Protein AF-A0A966QXB3-F1 (afdb_monomer)

Secondary structure (DSSP, 8-state):
--BEEE-TTT--EEE--TTTTHHHHHHHHHHHH-TT-----TTS-GGGGS----B--S---SEEEEE--HHHHHHHHHHT-TTS-HHHHHHS-SS-PPP--TTEEEEETTTSHHHHHHHTT--SSPP----S-GGGSPPPPHHHHHHHHHHTHHHHHHHHHSPPP-

Nearest PDB structures (foldseek):
  6uyk-assembly2_D  TM=1.772E-01  e=9.045E-01  Cereibacter sphaeroides

Solvent-accessible surface area (backbone atoms only — not comparable to full-atom values): 10084 Å² total; per-residue (Å²): 132,48,46,40,50,67,25,90,81,60,65,22,28,38,44,52,44,88,72,19,55,33,58,28,56,42,46,50,45,36,60,73,78,40,64,84,65,77,83,87,54,91,88,53,63,51,66,77,78,50,89,65,89,44,66,63,78,86,75,73,66,54,32,27,39,52,40,36,60,51,67,60,33,48,32,52,48,51,45,75,37,77,93,53,55,72,66,54,42,73,77,53,57,90,69,75,78,71,92,82,61,93,67,48,47,77,28,43,46,86,75,27,50,59,59,50,32,51,61,36,64,43,80,75,84,64,66,86,68,77,90,65,63,74,91,55,35,71,84,71,52,73,71,55,45,53,50,50,48,64,76,36,43,68,47,40,57,52,44,70,68,53,67,74,88,127

Radius of gyration: 15.86 Å; Cα contacts (8 Å, |Δi|>4): 231; chains: 1; bounding box: 35×36×45 Å

Foldseek 3Di:
DWFWAAQPPQRAIETCAPQLQVQLLLVLCCVPVPVVQDDPDLLDRSCVSDPRPDDDPPPDANYEYRAEQQLNSLLLQCLNCVVDDLVRCLVPPPGAEDDDDPRYHYAYPPQCSVVVCVSSVTDDDGDDDPSGDPVSGDDDDPVSVVSSCVRHVVSNVVNVVDDRDD

Sequence (166 aa):
MSEVLRSPITNNAVLLIPRSGSNSLAAAAMQMFWPDIKISDETRHPATFFYLEEWWDGTNQNISIVVRNPIERFRSMCAHRPEKTLQEHLNRPVYGPLPIGNFIKYFRFEDELEECAKWLGLSTPIPHINASRESNKPILTEDQEALVRQIYADDIALWESLQPSV

Mean predicted aligned error: 5.91 Å

Structure (mmCIF, N/CA/C/O backbone):
data_AF-A0A966QXB3-F1
#
_entry.id   AF-A0A966QXB3-F1
#
loop_
_atom_site.group_PDB
_atom_site.id
_atom_site.type_symbol
_atom_site.label_atom_id
_atom_site.label_alt_id
_atom_site.label_comp_id
_atom_site.label_asym_id
_atom_site.label_entity_id
_atom_site.label_seq_id
_atom_site.pdbx_PDB_ins_code
_atom_site.Cartn_x
_atom_site.Cartn_y
_atom_site.Cartn_z
_atom_site.occupancy
_atom_site.B_iso_or_equiv
_atom_site.auth_seq_id
_atom_site.auth_comp_id
_atom_site.auth_asym_id
_atom_site.auth_atom_id
_atom_site.pdbx_PDB_model_num
ATOM 1 N N . MET A 1 1 ? -12.198 -2.498 -7.645 1.00 51.56 1 MET A N 1
ATOM 2 C CA . MET A 1 1 ? -11.154 -3.187 -8.424 1.00 51.56 1 MET A CA 1
ATOM 3 C C . MET A 1 1 ? -9.861 -2.440 -8.191 1.00 51.56 1 MET A C 1
ATOM 5 O O . MET A 1 1 ? -9.904 -1.215 -8.159 1.00 51.56 1 MET A O 1
ATOM 9 N N . SER A 1 2 ? -8.776 -3.162 -7.938 1.00 69.50 2 SER A N 1
ATOM 10 C CA . SER A 1 2 ? -7.462 -2.568 -7.696 1.00 69.50 2 SER A CA 1
ATOM 11 C C . SER A 1 2 ? -6.612 -2.746 -8.948 1.00 69.50 2 SER A C 1
ATOM 13 O O . SER A 1 2 ? -6.606 -3.825 -9.542 1.00 69.50 2 SER A O 1
ATOM 15 N N . GLU A 1 3 ? -5.947 -1.675 -9.358 1.00 82.25 3 GLU A N 1
ATOM 16 C CA . GLU A 1 3 ? -5.089 -1.650 -10.540 1.00 82.25 3 GLU A CA 1
ATOM 17 C C . GLU A 1 3 ? -3.794 -2.429 -10.283 1.00 82.25 3 GLU A C 1
ATOM 19 O O . GLU A 1 3 ? -3.244 -2.386 -9.177 1.00 82.25 3 GLU A O 1
ATOM 24 N N . VAL A 1 4 ? -3.304 -3.139 -11.301 1.00 86.25 4 VAL A N 1
ATOM 25 C CA . VAL A 1 4 ? -2.085 -3.951 -11.219 1.00 86.25 4 VAL A CA 1
ATOM 26 C C . VAL A 1 4 ? -0.991 -3.307 -12.061 1.00 86.25 4 VAL A C 1
ATOM 28 O O . VAL A 1 4 ? -1.168 -3.075 -13.253 1.00 86.25 4 VAL A O 1
ATOM 31 N N . LEU A 1 5 ? 0.166 -3.047 -11.451 1.00 88.56 5 LEU A N 1
ATOM 32 C CA . LEU A 1 5 ? 1.369 -2.653 -12.178 1.00 88.56 5 LEU A CA 1
ATOM 33 C C . LEU A 1 5 ? 2.239 -3.878 -12.410 1.00 88.56 5 LEU A C 1
ATOM 35 O O . LEU A 1 5 ? 2.829 -4.393 -11.461 1.00 88.56 5 LEU A O 1
ATOM 39 N N . ARG A 1 6 ? 2.337 -4.329 -13.661 1.00 90.38 6 ARG A N 1
ATOM 40 C CA . ARG A 1 6 ? 3.173 -5.467 -14.051 1.00 90.38 6 ARG A CA 1
ATOM 41 C C . ARG A 1 6 ? 4.510 -5.003 -14.612 1.00 90.38 6 ARG A C 1
ATOM 43 O O . ARG A 1 6 ? 4.567 -4.156 -15.499 1.00 90.38 6 ARG A O 1
ATOM 50 N N . SER A 1 7 ? 5.588 -5.578 -14.094 1.00 91.12 7 SER A N 1
ATOM 51 C CA . SER A 1 7 ? 6.934 -5.375 -14.614 1.00 91.12 7 SER A CA 1
ATOM 52 C C . SER A 1 7 ? 7.082 -6.052 -15.977 1.00 91.12 7 SER A C 1
ATOM 54 O O . SER A 1 7 ? 6.859 -7.264 -16.070 1.00 91.12 7 SER A O 1
ATOM 56 N N . PRO A 1 8 ? 7.529 -5.327 -17.018 1.00 89.38 8 PRO A N 1
ATOM 57 C CA . PRO A 1 8 ? 7.830 -5.928 -18.313 1.00 89.38 8 PRO A CA 1
ATOM 58 C C . PRO A 1 8 ? 9.109 -6.781 -18.285 1.00 89.38 8 PRO A C 1
ATOM 60 O O . PRO A 1 8 ? 9.352 -7.535 -19.221 1.00 89.38 8 PRO A O 1
ATOM 63 N N . ILE A 1 9 ? 9.932 -6.672 -17.231 1.00 91.00 9 ILE A N 1
ATOM 64 C CA . ILE A 1 9 ? 11.214 -7.384 -17.117 1.00 91.00 9 ILE A CA 1
ATOM 65 C C . ILE A 1 9 ? 11.038 -8.726 -16.409 1.00 91.00 9 ILE A C 1
ATOM 67 O O . ILE A 1 9 ? 11.496 -9.755 -16.899 1.00 91.00 9 ILE A O 1
ATOM 71 N N . THR A 1 10 ? 10.406 -8.724 -15.234 1.00 92.06 10 THR A N 1
ATOM 72 C CA . THR A 1 10 ? 10.324 -9.922 -14.380 1.00 92.06 10 THR A CA 1
ATOM 73 C C . THR A 1 10 ? 8.998 -10.658 -14.503 1.00 92.06 10 THR A C 1
ATOM 75 O O . THR A 1 10 ? 8.867 -11.756 -13.968 1.00 92.06 10 THR A O 1
ATOM 78 N N . ASN A 1 11 ? 8.005 -10.061 -15.172 1.00 90.50 11 ASN A N 1
ATOM 79 C CA . ASN A 1 11 ? 6.612 -10.511 -15.173 1.00 90.50 11 ASN A CA 1
ATOM 80 C C . ASN A 1 11 ? 5.980 -10.579 -13.763 1.00 90.50 11 ASN A C 1
ATOM 82 O O . ASN A 1 11 ? 4.893 -11.127 -13.598 1.00 90.50 11 ASN A O 1
ATOM 86 N N . ASN A 1 12 ? 6.635 -10.010 -12.747 1.00 93.19 12 ASN A N 1
ATOM 87 C CA . ASN A 1 12 ? 6.076 -9.802 -11.415 1.00 93.19 12 ASN A CA 1
ATOM 88 C C . ASN A 1 12 ? 5.251 -8.515 -11.402 1.00 93.19 12 ASN A C 1
ATOM 90 O O . ASN A 1 12 ? 5.530 -7.591 -12.165 1.00 93.19 12 ASN A O 1
ATOM 94 N N . ALA A 1 13 ? 4.257 -8.425 -10.528 1.00 91.31 13 ALA A N 1
ATOM 95 C CA . ALA A 1 13 ? 3.366 -7.279 -10.476 1.00 91.31 13 ALA A CA 1
ATOM 96 C C . ALA A 1 13 ? 3.070 -6.831 -9.048 1.00 91.31 13 ALA A C 1
ATOM 98 O O . ALA A 1 13 ? 3.116 -7.635 -8.128 1.00 91.31 13 ALA A O 1
ATOM 99 N N . VAL A 1 14 ? 2.736 -5.558 -8.861 1.00 90.62 14 VAL A N 1
ATOM 100 C CA . VAL A 1 14 ? 2.320 -4.997 -7.571 1.00 90.62 14 VAL A CA 1
ATOM 101 C C . VAL A 1 14 ? 0.914 -4.426 -7.679 1.00 90.62 14 VAL A C 1
ATOM 103 O O . VAL A 1 14 ? 0.577 -3.732 -8.640 1.00 90.62 14 VAL A O 1
ATOM 106 N N . LEU A 1 15 ? 0.085 -4.712 -6.678 1.00 88.88 15 LEU A N 1
ATOM 107 C CA . LEU A 1 15 ? -1.237 -4.121 -6.564 1.00 88.88 15 LEU A CA 1
ATOM 108 C C . LEU A 1 15 ? -1.108 -2.669 -6.101 1.00 88.88 15 LEU A C 1
ATOM 110 O O . LEU A 1 15 ? -0.517 -2.377 -5.056 1.00 88.88 15 LEU A O 1
ATOM 114 N N . LEU A 1 16 ? -1.681 -1.747 -6.865 1.00 86.44 16 LEU A N 1
ATOM 115 C CA . LEU A 1 16 ? -1.631 -0.323 -6.566 1.00 86.44 16 LEU A CA 1
ATOM 116 C C . LEU A 1 16 ? -2.716 0.030 -5.549 1.00 86.44 16 LEU A C 1
ATOM 118 O O . LEU A 1 16 ? -3.826 0.436 -5.892 1.00 86.44 16 LEU A O 1
ATOM 122 N N . ILE A 1 17 ? -2.395 -0.162 -4.270 1.00 83.62 17 ILE A N 1
ATOM 123 C CA . ILE A 1 17 ? -3.309 0.117 -3.165 1.00 83.62 17 ILE A CA 1
ATOM 124 C C . ILE A 1 17 ? -3.046 1.524 -2.617 1.00 83.62 17 ILE A C 1
ATOM 126 O O . ILE A 1 17 ? -1.959 1.805 -2.102 1.00 83.62 17 ILE A O 1
ATOM 130 N N . PRO A 1 18 ? -4.052 2.416 -2.623 1.00 75.94 18 PRO A N 1
ATOM 131 C CA . PRO A 1 18 ? -3.886 3.767 -2.116 1.00 75.94 18 PRO A CA 1
ATOM 132 C C . PRO A 1 18 ? -3.288 3.806 -0.705 1.00 75.94 18 PRO A C 1
ATOM 134 O O . PRO A 1 18 ? -3.759 3.140 0.224 1.00 75.94 18 PRO A O 1
ATOM 137 N N . ARG A 1 19 ? -2.269 4.661 -0.551 1.00 77.25 19 ARG A N 1
ATOM 138 C CA . ARG A 1 19 ? -1.588 4.978 0.718 1.00 77.25 19 ARG A CA 1
ATOM 139 C C . ARG A 1 19 ? -0.828 3.814 1.367 1.00 77.25 19 ARG A C 1
ATOM 141 O O . ARG A 1 19 ? -0.385 3.980 2.504 1.00 77.25 19 ARG A O 1
ATOM 148 N N . SER A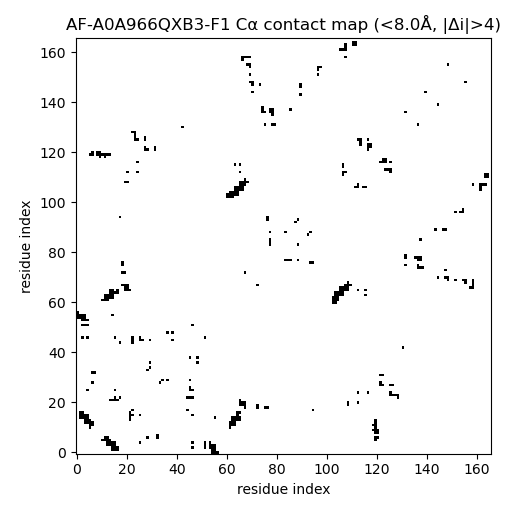 1 20 ? -0.625 2.695 0.669 1.00 76.06 20 SER A N 1
ATOM 149 C CA . SER A 1 20 ? 0.151 1.560 1.186 1.00 76.06 20 SER A CA 1
ATOM 150 C C . SER A 1 20 ? 1.653 1.624 0.864 1.00 76.06 20 SER A C 1
ATOM 152 O O . SER A 1 20 ? 2.410 0.799 1.354 1.00 76.06 20 SER A O 1
ATOM 154 N N . GLY A 1 21 ? 2.085 2.612 0.068 1.00 72.75 21 GLY A N 1
ATOM 155 C CA . GLY A 1 21 ? 3.467 2.746 -0.419 1.00 72.75 21 GLY A CA 1
ATOM 156 C C . GLY A 1 21 ? 3.629 2.504 -1.921 1.00 72.75 21 GLY A C 1
ATOM 157 O O . GLY A 1 21 ? 4.661 2.851 -2.495 1.00 72.75 21 GLY A O 1
ATOM 158 N N . SER A 1 22 ? 2.583 2.001 -2.585 1.00 76.75 22 SER A N 1
ATOM 159 C CA . SER A 1 22 ? 2.565 1.733 -4.028 1.00 76.75 22 SER A CA 1
ATOM 160 C C . SER A 1 22 ? 2.825 2.965 -4.902 1.00 76.75 22 SER A C 1
ATOM 162 O O . SER A 1 22 ? 3.278 2.807 -6.029 1.00 76.75 22 SER A O 1
ATOM 164 N N . ASN A 1 23 ? 2.588 4.188 -4.407 1.00 79.12 23 ASN A N 1
ATOM 165 C CA . ASN A 1 23 ? 2.885 5.426 -5.138 1.00 79.12 23 ASN A CA 1
ATOM 166 C C . ASN A 1 23 ? 4.369 5.541 -5.518 1.00 79.12 23 ASN A C 1
ATOM 168 O O . ASN A 1 23 ? 4.672 5.878 -6.659 1.00 79.12 23 ASN A O 1
ATOM 172 N N . SER A 1 24 ? 5.280 5.266 -4.578 1.00 81.31 24 SER A N 1
ATOM 173 C CA . SER A 1 24 ? 6.726 5.345 -4.823 1.00 81.31 24 SER A CA 1
ATOM 174 C C . SER A 1 24 ? 7.176 4.299 -5.841 1.00 81.31 24 SER A C 1
ATOM 176 O O . SER A 1 24 ? 7.917 4.622 -6.766 1.00 81.31 24 SER A O 1
ATOM 178 N N . LEU A 1 25 ? 6.664 3.068 -5.727 1.00 87.25 25 LEU A N 1
ATOM 179 C CA . LEU A 1 25 ? 6.943 2.001 -6.693 1.00 87.25 25 LEU A CA 1
ATOM 180 C C . LEU A 1 25 ? 6.390 2.327 -8.079 1.00 87.25 25 LEU A C 1
ATOM 182 O O . LEU A 1 25 ? 7.087 2.146 -9.070 1.00 87.25 25 LEU A O 1
ATOM 186 N N . ALA A 1 26 ? 5.161 2.841 -8.153 1.00 85.44 26 ALA A N 1
ATOM 187 C CA . ALA A 1 26 ? 4.549 3.218 -9.418 1.00 85.44 26 ALA A CA 1
ATOM 188 C C . ALA A 1 26 ? 5.320 4.353 -10.098 1.00 85.44 26 ALA A C 1
AT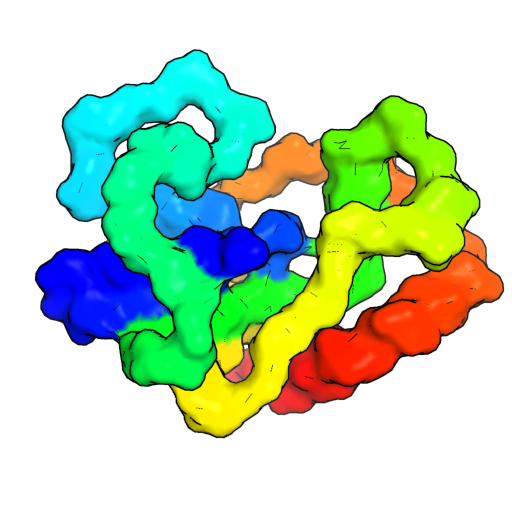OM 190 O O . ALA A 1 26 ? 5.595 4.262 -11.288 1.00 85.44 26 ALA A O 1
ATOM 191 N N . ALA A 1 27 ? 5.734 5.381 -9.354 1.00 82.56 27 ALA A N 1
ATOM 192 C CA . ALA A 1 27 ? 6.536 6.469 -9.906 1.00 82.56 27 ALA A CA 1
ATOM 193 C C . ALA A 1 27 ? 7.906 5.989 -10.417 1.00 82.56 27 ALA A C 1
ATOM 195 O O . ALA A 1 27 ? 8.309 6.358 -11.518 1.00 82.56 27 ALA A O 1
ATOM 196 N N . ALA A 1 28 ? 8.598 5.133 -9.660 1.00 87.06 28 ALA A N 1
ATOM 197 C CA . ALA A 1 28 ? 9.865 4.552 -10.102 1.00 87.06 28 ALA A CA 1
ATOM 198 C C . ALA A 1 28 ? 9.695 3.665 -11.344 1.00 87.06 28 ALA A C 1
ATOM 200 O O . ALA A 1 28 ? 10.481 3.755 -12.286 1.00 87.06 28 ALA A O 1
ATOM 201 N N . ALA A 1 29 ? 8.635 2.856 -11.385 1.00 87.62 29 ALA A N 1
ATOM 202 C CA . ALA A 1 29 ? 8.303 2.042 -12.546 1.00 87.62 29 ALA A CA 1
ATOM 203 C C . ALA A 1 29 ? 7.982 2.890 -13.781 1.00 87.62 29 ALA A C 1
ATOM 205 O O . ALA A 1 29 ? 8.447 2.558 -14.866 1.00 87.62 29 ALA A O 1
ATOM 206 N N . MET A 1 30 ? 7.262 4.007 -13.632 1.00 83.31 30 MET A N 1
ATOM 207 C CA . MET A 1 30 ? 7.040 4.950 -14.735 1.00 83.31 30 MET A CA 1
ATOM 208 C C . MET A 1 30 ? 8.360 5.485 -15.279 1.00 83.31 30 MET A C 1
ATOM 210 O O . MET A 1 30 ? 8.598 5.407 -16.476 1.00 83.31 30 MET A O 1
ATOM 214 N N . GLN A 1 31 ? 9.240 5.978 -14.406 1.00 84.50 31 GLN A N 1
ATOM 215 C CA . GLN A 1 31 ? 10.527 6.536 -14.828 1.00 84.50 31 GLN A CA 1
ATOM 216 C C . GLN A 1 31 ? 11.405 5.506 -15.546 1.00 84.50 31 GLN A C 1
ATOM 218 O O . GLN A 1 31 ? 12.109 5.856 -16.489 1.00 84.50 31 GLN A O 1
ATOM 223 N N . MET A 1 32 ? 11.373 4.250 -15.100 1.00 88.44 32 MET A N 1
ATOM 224 C CA . MET A 1 32 ? 12.248 3.209 -15.629 1.00 88.44 32 MET A CA 1
ATOM 225 C C . MET A 1 32 ? 11.692 2.526 -16.879 1.00 88.44 32 MET A C 1
ATOM 227 O O . MET A 1 32 ? 12.427 2.320 -17.841 1.00 88.44 32 MET A O 1
ATOM 231 N N . PHE A 1 33 ? 10.421 2.131 -16.862 1.00 86.62 33 PHE A N 1
ATOM 232 C CA . PHE A 1 33 ? 9.832 1.300 -17.913 1.00 86.62 33 PHE A CA 1
ATOM 233 C C . PHE A 1 33 ? 9.065 2.116 -18.955 1.00 86.62 33 PHE A C 1
ATOM 235 O O . PHE A 1 33 ? 8.953 1.681 -20.099 1.00 86.62 33 PHE A O 1
ATOM 242 N N . TRP A 1 34 ? 8.558 3.294 -18.584 1.00 85.81 34 TRP A N 1
ATOM 243 C CA . TRP A 1 34 ? 7.743 4.141 -19.457 1.00 85.81 34 TRP A CA 1
ATOM 244 C C . TRP A 1 34 ? 8.130 5.628 -19.352 1.00 85.81 34 TRP A C 1
ATOM 246 O O . TRP A 1 34 ? 7.274 6.463 -19.044 1.00 85.81 34 TRP A O 1
ATOM 256 N N . PRO A 1 35 ? 9.403 5.988 -19.617 1.00 85.19 35 PRO A N 1
ATOM 257 C CA . PRO A 1 35 ? 9.913 7.350 -19.413 1.00 85.19 35 PRO A CA 1
ATOM 258 C C . PRO A 1 35 ? 9.201 8.413 -20.265 1.00 85.19 35 PRO A C 1
ATOM 260 O O . PRO A 1 35 ? 9.236 9.597 -19.933 1.00 85.19 35 PRO A O 1
ATOM 263 N N . ASP A 1 36 ? 8.528 8.002 -21.342 1.00 85.00 36 ASP A N 1
ATOM 264 C CA . ASP A 1 36 ? 7.780 8.896 -22.226 1.00 85.00 36 ASP A CA 1
ATOM 265 C C . ASP A 1 36 ? 6.423 9.339 -21.643 1.00 85.00 36 ASP A C 1
ATOM 267 O O . ASP A 1 36 ? 5.831 10.313 -22.124 1.00 85.00 36 ASP A O 1
ATOM 271 N N . ILE A 1 37 ? 5.917 8.673 -20.593 1.00 81.06 37 ILE A N 1
ATOM 272 C CA . ILE A 1 37 ? 4.675 9.074 -19.921 1.00 81.06 37 ILE A CA 1
ATOM 273 C C . ILE A 1 37 ? 4.953 10.291 -19.034 1.00 81.06 37 ILE A C 1
ATOM 275 O O . ILE A 1 37 ? 5.545 10.197 -17.958 1.00 81.06 37 ILE A O 1
ATOM 279 N N . LYS A 1 38 ? 4.469 11.458 -19.465 1.00 72.94 38 LYS A N 1
ATOM 280 C CA . LYS A 1 38 ? 4.584 12.702 -18.697 1.00 72.94 38 LYS A CA 1
ATOM 281 C C . LYS A 1 38 ? 3.527 12.768 -17.595 1.00 72.94 38 LYS A C 1
ATOM 283 O O . LYS A 1 38 ? 2.334 12.882 -17.876 1.00 72.94 38 LYS A O 1
ATOM 288 N N . ILE A 1 39 ? 3.974 12.784 -16.341 1.00 67.12 39 ILE A N 1
ATOM 289 C CA . ILE A 1 39 ? 3.128 13.108 -15.187 1.00 67.12 39 ILE A CA 1
ATOM 290 C C . ILE A 1 39 ? 2.824 14.608 -15.250 1.00 67.12 39 ILE A C 1
ATOM 292 O O . ILE A 1 39 ? 3.717 15.436 -15.101 1.00 67.12 39 ILE A O 1
ATOM 296 N N . SER A 1 40 ? 1.570 14.962 -15.526 1.00 65.69 40 SER A N 1
ATOM 297 C CA . SER A 1 40 ? 1.131 16.363 -15.642 1.00 65.69 40 SER A CA 1
ATOM 298 C C . SER A 1 40 ? 0.573 16.940 -14.337 1.00 65.69 40 SER A C 1
ATOM 300 O O . SER A 1 40 ? 0.386 18.149 -14.240 1.00 65.69 40 SER A O 1
ATOM 302 N N . ASP A 1 41 ? 0.320 16.090 -13.337 1.00 68.00 41 ASP A N 1
ATOM 303 C CA . ASP A 1 41 ? -0.259 16.466 -12.047 1.00 68.00 41 ASP A CA 1
ATOM 304 C C . ASP A 1 41 ? 0.292 15.555 -10.937 1.00 68.00 41 ASP A C 1
ATOM 306 O O . ASP A 1 41 ? -0.142 14.415 -10.767 1.00 68.00 41 ASP A O 1
ATOM 310 N N . GLU A 1 42 ? 1.262 16.066 -10.176 1.00 62.72 42 GLU A N 1
ATOM 311 C CA . GLU A 1 42 ? 1.925 15.346 -9.077 1.00 62.72 42 GLU A CA 1
ATOM 312 C C . GLU A 1 42 ? 0.988 15.040 -7.893 1.00 62.72 42 GLU A C 1
ATOM 314 O O . GLU A 1 42 ? 1.340 14.263 -7.003 1.00 62.72 42 GLU A O 1
ATOM 319 N N . THR A 1 43 ? -0.214 15.629 -7.861 1.00 61.16 43 THR A N 1
ATOM 320 C CA . THR A 1 43 ? -1.197 15.374 -6.798 1.00 61.16 43 THR A CA 1
ATOM 321 C C . THR A 1 43 ? -2.007 14.100 -7.032 1.00 61.16 43 THR A C 1
ATOM 323 O O . THR A 1 43 ? -2.591 13.555 -6.089 1.00 61.16 43 THR A O 1
ATOM 326 N N . ARG A 1 44 ? -2.022 13.589 -8.271 1.00 65.31 44 ARG A N 1
ATOM 327 C CA . ARG A 1 44 ? -2.723 12.354 -8.632 1.00 65.31 44 ARG A CA 1
ATOM 328 C C . ARG A 1 44 ? -1.863 11.131 -8.352 1.00 65.31 44 ARG A C 1
ATOM 330 O O . ARG A 1 44 ? -0.638 11.158 -8.423 1.00 65.31 44 ARG A O 1
ATOM 337 N N . HIS A 1 45 ? -2.524 10.015 -8.053 1.00 67.62 45 HIS A N 1
ATOM 338 C CA . HIS A 1 45 ? -1.831 8.738 -7.927 1.00 67.62 45 HIS A CA 1
ATOM 339 C C . HIS A 1 45 ? -1.182 8.381 -9.282 1.00 67.62 45 HIS A C 1
ATOM 341 O O . HIS A 1 45 ? -1.894 8.426 -10.289 1.00 67.62 45 HIS A O 1
ATOM 347 N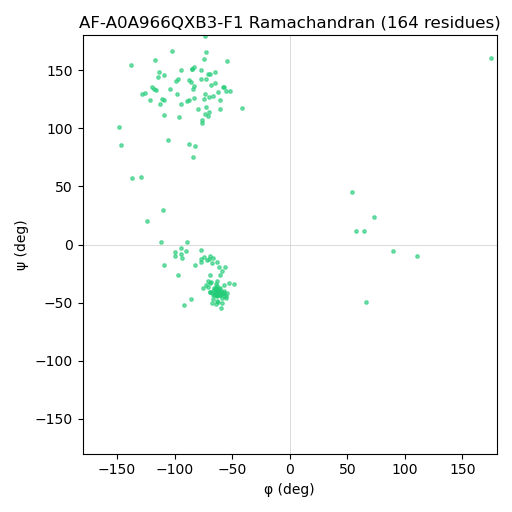 N . PRO A 1 46 ? 0.111 7.992 -9.340 1.00 67.19 46 PRO A N 1
ATOM 348 C CA . PRO A 1 46 ? 0.808 7.712 -10.601 1.00 67.19 46 PRO A CA 1
ATOM 349 C C . PRO A 1 46 ? 0.080 6.706 -11.503 1.00 67.19 46 PRO A C 1
ATOM 351 O O . PRO A 1 46 ? 0.058 6.877 -12.715 1.00 67.19 46 PRO A O 1
ATOM 354 N N . ALA A 1 47 ? -0.614 5.730 -10.900 1.00 67.00 47 ALA A N 1
ATOM 355 C CA . ALA A 1 47 ? -1.500 4.787 -11.599 1.00 67.00 47 ALA A CA 1
ATOM 356 C C . ALA A 1 47 ? -2.487 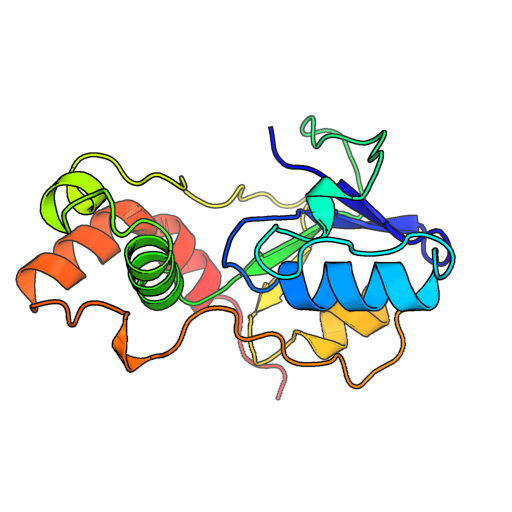5.446 -12.577 1.00 67.00 47 ALA A C 1
ATOM 358 O O . ALA A 1 47 ? -2.747 4.902 -13.637 1.00 67.00 47 ALA A O 1
ATOM 359 N N . THR A 1 48 ? -2.982 6.649 -12.267 1.00 70.38 48 THR A N 1
ATOM 360 C CA . THR A 1 48 ? -3.951 7.360 -13.120 1.00 70.38 48 THR A CA 1
ATOM 361 C C . THR A 1 48 ? -3.379 7.818 -14.463 1.00 70.38 48 THR A C 1
ATOM 363 O O . THR A 1 48 ? -4.143 8.176 -15.356 1.00 70.38 48 THR A O 1
ATOM 366 N N . PHE A 1 49 ? -2.050 7.831 -14.609 1.00 69.88 49 PHE A N 1
ATOM 367 C CA . PHE A 1 49 ? -1.366 8.141 -15.867 1.00 69.88 49 PHE A CA 1
ATOM 368 C C . PHE A 1 49 ? -1.028 6.892 -16.676 1.00 69.88 49 PHE A C 1
ATOM 370 O O . PHE A 1 49 ? -0.579 7.003 -17.816 1.00 69.88 49 PHE A O 1
ATOM 377 N N . PHE A 1 50 ? -1.230 5.711 -16.101 1.00 67.88 50 PHE A N 1
ATOM 378 C CA . PHE A 1 50 ? -1.118 4.477 -16.839 1.00 67.88 50 PHE A CA 1
ATOM 379 C C . PHE A 1 50 ? -2.441 4.156 -17.528 1.00 67.88 50 PHE A C 1
ATOM 381 O O . PHE A 1 50 ? -3.512 4.230 -16.930 1.00 67.88 50 PHE A O 1
ATOM 388 N N . TYR A 1 51 ? -2.348 3.671 -18.759 1.00 64.25 51 TYR A N 1
ATOM 389 C CA . TYR A 1 51 ? -3.373 2.789 -19.301 1.00 64.25 51 TYR A CA 1
ATOM 390 C C . TYR A 1 51 ? -3.040 1.372 -18.829 1.00 64.25 51 TYR A C 1
ATOM 392 O O . TYR A 1 51 ? -2.454 0.591 -19.574 1.00 64.25 51 TYR A O 1
ATOM 400 N N . LEU A 1 52 ? -3.306 1.065 -17.552 1.00 67.88 52 LEU A N 1
ATOM 401 C CA . LEU A 1 52 ? -3.139 -0.305 -17.062 1.00 67.88 52 LEU A CA 1
ATOM 402 C C . LEU A 1 52 ? -4.233 -1.160 -17.691 1.00 67.88 52 LEU A C 1
ATOM 404 O O . LEU A 1 52 ? -5.420 -0.966 -17.438 1.00 67.88 52 LEU A O 1
ATOM 408 N N . GLU A 1 53 ? -3.816 -2.101 -18.530 1.00 65.56 53 GLU A N 1
ATOM 409 C CA . GLU A 1 53 ? -4.719 -3.077 -19.143 1.00 65.56 53 GLU A CA 1
ATOM 410 C C . GLU A 1 53 ? -5.102 -4.192 -18.158 1.00 65.56 53 GLU A C 1
ATOM 412 O O . GLU A 1 53 ? -6.042 -4.946 -18.406 1.00 65.56 53 GLU A O 1
ATOM 417 N N . GLU A 1 54 ? -4.401 -4.284 -17.023 1.00 77.25 54 GLU A N 1
ATOM 418 C CA . GLU A 1 54 ? -4.573 -5.356 -16.054 1.00 77.25 54 GLU A CA 1
ATOM 419 C C . GLU A 1 54 ? -5.234 -4.883 -14.757 1.00 77.25 54 GLU A C 1
ATOM 421 O O . GLU A 1 54 ? -4.754 -4.005 -14.031 1.00 77.25 54 GLU A O 1
ATOM 426 N N . TRP A 1 55 ? -6.336 -5.553 -14.443 1.00 78.75 55 TRP A N 1
ATOM 427 C CA . TRP A 1 55 ? -7.048 -5.445 -13.182 1.00 78.75 55 TRP A CA 1
ATOM 428 C C . TRP A 1 55 ? -6.854 -6.729 -12.400 1.00 78.75 55 TRP A C 1
ATOM 430 O O . TRP A 1 55 ? -6.799 -7.815 -12.980 1.00 78.75 55 TRP A O 1
ATOM 440 N N . TRP A 1 56 ? -6.789 -6.612 -11.076 1.00 77.81 56 TRP A N 1
ATOM 441 C CA . TRP A 1 56 ? -6.791 -7.808 -10.253 1.00 77.81 56 TRP A CA 1
ATOM 442 C C . TRP A 1 56 ? -8.184 -8.445 -10.245 1.00 77.81 56 TRP A C 1
ATOM 444 O O . TRP A 1 56 ? -9.147 -7.825 -9.782 1.00 77.81 56 TRP A O 1
ATOM 454 N N . ASP A 1 57 ? -8.270 -9.680 -10.738 1.00 79.00 57 ASP A N 1
ATOM 455 C CA . ASP A 1 57 ? -9.504 -10.472 -10.831 1.00 79.00 57 ASP A CA 1
ATOM 456 C C . ASP A 1 57 ? -9.515 -11.695 -9.893 1.00 79.00 57 ASP A C 1
ATOM 458 O O . ASP A 1 57 ? -10.476 -12.463 -9.871 1.00 79.00 57 ASP A O 1
ATOM 462 N N . GLY A 1 58 ? -8.457 -11.867 -9.093 1.00 76.31 58 GLY A N 1
ATOM 463 C CA . GLY A 1 58 ? -8.278 -13.014 -8.200 1.00 76.31 58 GLY A CA 1
ATOM 464 C C . GLY A 1 58 ? -7.553 -14.209 -8.826 1.00 76.31 58 GLY A C 1
ATOM 465 O O . GLY A 1 58 ? -7.232 -15.149 -8.104 1.00 76.31 58 GLY A O 1
ATOM 466 N N . THR A 1 59 ? -7.253 -14.179 -10.127 1.00 74.75 59 THR A N 1
ATOM 467 C CA . THR A 1 59 ? -6.574 -15.270 -10.852 1.00 74.75 59 THR A CA 1
ATOM 468 C C . THR A 1 59 ? -5.144 -14.929 -11.263 1.00 74.75 59 THR A C 1
ATOM 470 O O . THR A 1 59 ? -4.345 -15.829 -11.539 1.00 74.75 59 THR A O 1
ATOM 473 N N . ASN A 1 60 ? -4.794 -13.641 -11.268 1.00 77.19 60 ASN A N 1
ATOM 474 C CA . ASN A 1 60 ? -3.449 -13.181 -11.588 1.00 77.19 60 ASN A CA 1
ATOM 475 C C . ASN A 1 60 ? -2.410 -13.813 -10.637 1.00 77.19 60 ASN A C 1
ATOM 477 O O . ASN A 1 60 ? -2.583 -13.829 -9.417 1.00 77.19 60 ASN A O 1
ATOM 481 N N . GLN A 1 61 ? -1.293 -14.275 -11.198 1.00 80.12 61 GLN A N 1
ATOM 482 C CA . GLN A 1 61 ? -0.156 -14.804 -10.441 1.00 80.12 61 GLN A CA 1
ATOM 483 C C . GLN A 1 61 ? 0.986 -13.786 -10.363 1.00 80.12 61 GLN A C 1
ATOM 485 O O . GLN A 1 61 ? 1.019 -12.802 -11.111 1.00 80.12 61 GLN A O 1
ATOM 490 N N . ASN A 1 62 ? 1.941 -14.051 -9.466 1.00 88.56 62 ASN A N 1
ATOM 491 C CA . ASN A 1 62 ? 3.100 -13.193 -9.215 1.00 88.56 62 ASN A CA 1
ATOM 492 C C . ASN A 1 62 ? 2.688 -11.756 -8.887 1.00 88.56 62 ASN A C 1
ATOM 494 O O . ASN A 1 62 ? 3.254 -10.806 -9.424 1.00 88.56 62 ASN A O 1
ATOM 498 N N . ILE A 1 63 ? 1.681 -11.605 -8.025 1.00 90.12 63 ILE A N 1
ATOM 499 C CA . ILE A 1 63 ? 1.263 -10.308 -7.499 1.00 90.12 63 ILE A CA 1
ATOM 500 C C . ILE A 1 63 ? 1.859 -10.101 -6.117 1.00 90.12 63 ILE A C 1
ATOM 502 O O . ILE A 1 63 ? 1.899 -11.019 -5.296 1.00 90.12 63 ILE A O 1
ATOM 506 N N . SER A 1 64 ? 2.275 -8.871 -5.851 1.00 91.94 64 SER A N 1
ATOM 507 C CA . SER A 1 64 ? 2.625 -8.405 -4.530 1.00 91.94 64 SER A C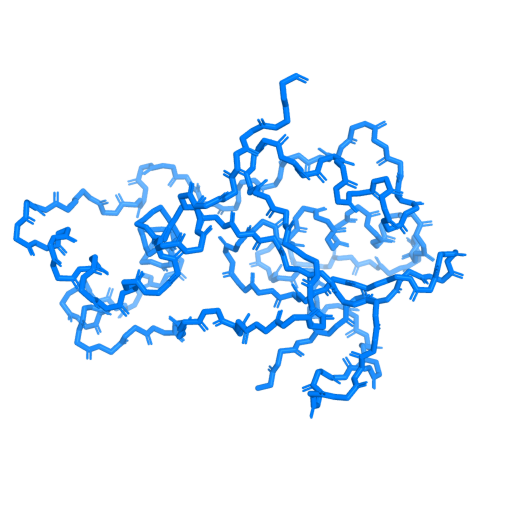A 1
ATOM 508 C C . SER A 1 64 ? 1.732 -7.288 -4.020 1.00 91.94 64 SER A C 1
ATOM 510 O O . SER A 1 64 ? 1.079 -6.570 -4.779 1.00 91.94 64 SER A O 1
ATOM 512 N N . ILE A 1 65 ? 1.725 -7.133 -2.701 1.00 91.31 65 ILE A N 1
ATOM 513 C CA . ILE A 1 65 ? 1.104 -6.014 -2.004 1.00 91.31 65 ILE A CA 1
ATOM 514 C C . ILE A 1 65 ? 2.129 -5.415 -1.059 1.00 91.31 65 ILE A C 1
ATOM 516 O O . ILE A 1 65 ? 2.719 -6.118 -0.242 1.00 91.31 65 ILE A O 1
ATOM 520 N N . VAL A 1 66 ? 2.290 -4.098 -1.131 1.00 91.31 66 VAL A N 1
ATOM 521 C CA . VAL A 1 66 ? 2.992 -3.364 -0.081 1.00 91.31 66 VAL A CA 1
ATOM 522 C C . VAL A 1 66 ? 2.012 -3.074 1.050 1.00 91.31 66 VAL A C 1
ATOM 524 O O . VAL A 1 66 ? 0.942 -2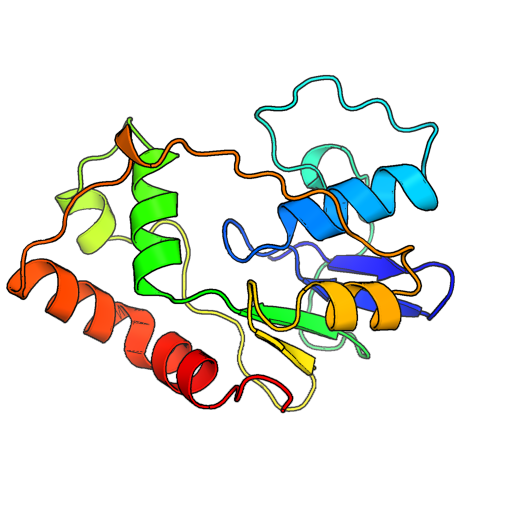.508 0.809 1.00 91.31 66 VAL A O 1
ATOM 527 N N . VAL A 1 67 ? 2.370 -3.470 2.267 1.00 91.31 67 VAL A N 1
ATOM 528 C CA . VAL A 1 67 ? 1.549 -3.389 3.475 1.00 91.31 67 VAL A CA 1
ATOM 529 C C . VAL A 1 67 ? 2.125 -2.318 4.391 1.00 91.31 67 VAL A C 1
ATOM 531 O O . VAL A 1 67 ? 3.198 -2.477 4.968 1.00 91.31 67 VAL A O 1
ATOM 534 N N . ARG A 1 68 ? 1.396 -1.216 4.554 1.00 90.25 68 ARG A N 1
ATOM 535 C CA . ARG A 1 68 ? 1.730 -0.158 5.514 1.00 90.25 68 ARG A CA 1
ATOM 536 C C . ARG A 1 68 ? 0.994 -0.379 6.824 1.00 90.25 68 ARG A C 1
ATOM 538 O O . ARG A 1 68 ? -0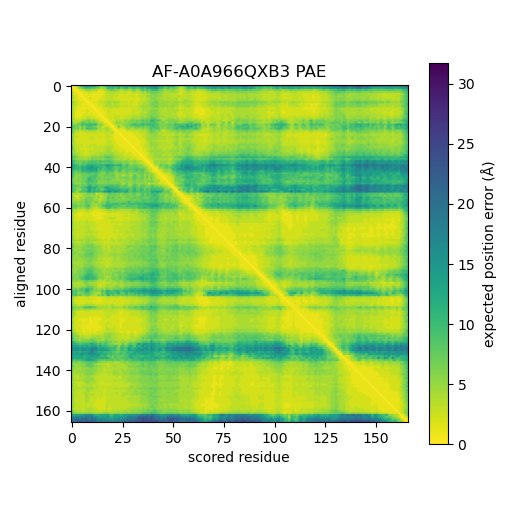.141 -0.843 6.788 1.00 90.25 68 ARG A O 1
ATOM 545 N N . ASN A 1 69 ? 1.602 0.056 7.934 1.00 91.38 69 ASN A N 1
ATOM 546 C CA . ASN A 1 69 ? 0.937 0.152 9.232 1.00 91.38 69 ASN A CA 1
ATOM 547 C C . ASN A 1 69 ? -0.497 0.706 9.045 1.00 91.38 69 ASN A C 1
ATOM 549 O O . ASN A 1 69 ? -0.644 1.833 8.551 1.00 91.38 69 ASN A O 1
ATOM 553 N N . PRO A 1 70 ? -1.547 -0.065 9.387 1.00 91.62 70 PRO A N 1
ATOM 554 C CA . PRO A 1 70 ? -2.921 0.310 9.054 1.00 91.62 70 PRO A CA 1
ATOM 555 C C . PRO A 1 70 ? -3.398 1.600 9.722 1.00 91.62 70 PRO A C 1
ATOM 557 O O . PRO A 1 70 ? -4.144 2.364 9.108 1.00 91.62 70 PRO A O 1
ATOM 560 N N . ILE A 1 71 ? -2.909 1.904 10.928 1.00 92.69 71 ILE A N 1
ATOM 561 C CA . ILE A 1 71 ? -3.210 3.163 11.624 1.00 92.69 71 ILE A CA 1
ATOM 562 C C . ILE A 1 71 ? -2.599 4.335 10.857 1.00 92.69 71 ILE A C 1
ATOM 564 O O . ILE A 1 71 ? -3.287 5.310 10.552 1.00 92.69 71 ILE A O 1
ATOM 568 N N . GLU A 1 72 ? -1.334 4.225 10.449 1.00 91.25 72 GLU A N 1
ATOM 569 C CA . GLU A 1 72 ? -0.691 5.257 9.629 1.00 91.25 72 GLU A CA 1
ATOM 570 C C . GLU A 1 72 ? -1.340 5.403 8.251 1.00 91.25 72 GLU A C 1
ATOM 572 O O . GLU A 1 72 ? -1.510 6.521 7.752 1.00 91.25 72 GLU A O 1
ATOM 577 N N . ARG A 1 73 ? -1.748 4.291 7.629 1.00 89.31 73 ARG A N 1
ATOM 578 C CA . ARG A 1 73 ? -2.502 4.297 6.369 1.00 89.31 73 ARG A CA 1
ATOM 579 C C . ARG A 1 73 ? -3.828 5.045 6.539 1.00 89.31 73 ARG A C 1
ATOM 581 O O . ARG A 1 73 ? -4.148 5.882 5.693 1.00 89.31 73 ARG A O 1
ATOM 588 N N . PHE A 1 74 ? -4.550 4.815 7.638 1.00 91.75 74 PHE A N 1
ATOM 589 C CA . PHE A 1 74 ? -5.794 5.514 7.969 1.00 91.75 74 PHE A CA 1
ATOM 590 C C . PHE A 1 74 ? -5.571 7.013 8.211 1.00 91.75 74 PHE A C 1
ATOM 592 O O . PHE A 1 74 ? -6.197 7.840 7.548 1.00 91.75 74 PHE A O 1
ATOM 599 N N . ARG A 1 75 ? -4.618 7.391 9.074 1.00 91.62 75 ARG A N 1
ATOM 600 C CA . ARG A 1 75 ? -4.257 8.804 9.316 1.00 91.62 75 ARG A CA 1
ATOM 601 C C . ARG A 1 75 ? -3.900 9.514 8.009 1.00 91.62 75 ARG A C 1
ATOM 603 O O . ARG A 1 75 ? -4.316 10.645 7.754 1.00 91.62 75 ARG A O 1
ATOM 610 N N . SER A 1 76 ? -3.162 8.823 7.145 1.00 87.88 76 SER A N 1
ATOM 611 C CA . SER A 1 76 ? -2.769 9.326 5.837 1.00 87.88 76 SER A CA 1
ATOM 612 C C . SER A 1 76 ? -3.933 9.448 4.845 1.00 87.88 76 SER A C 1
ATOM 614 O O . SER A 1 76 ? -3.917 10.359 4.019 1.00 87.88 76 SER A O 1
ATOM 616 N N . MET A 1 77 ? -4.934 8.567 4.920 1.00 87.12 77 MET A N 1
ATOM 617 C CA . MET A 1 77 ? -6.182 8.684 4.160 1.00 87.12 77 MET A CA 1
ATOM 618 C C . MET A 1 77 ? -6.951 9.942 4.570 1.00 87.12 77 MET A C 1
ATOM 620 O O . MET A 1 77 ? -7.341 10.700 3.685 1.00 87.12 77 MET A O 1
ATOM 624 N N . CYS A 1 78 ? -7.131 10.178 5.874 1.00 89.50 78 CYS A N 1
ATOM 625 C CA . CYS A 1 78 ? -7.840 11.355 6.384 1.00 89.50 78 CYS A CA 1
ATOM 626 C C . CYS A 1 78 ? -7.193 12.658 5.892 1.00 89.50 78 CYS A C 1
ATOM 628 O O . CYS A 1 78 ? -7.872 13.540 5.379 1.00 89.50 78 CYS A O 1
ATOM 630 N N . ALA A 1 79 ? -5.859 12.743 5.940 1.00 87.94 79 ALA A N 1
ATOM 631 C CA . ALA A 1 79 ? -5.116 13.910 5.452 1.00 87.94 79 ALA A CA 1
ATOM 632 C C . ALA A 1 79 ? -5.315 14.200 3.951 1.00 87.94 79 ALA A C 1
ATOM 634 O O . ALA A 1 79 ? -5.127 15.330 3.507 1.00 87.94 79 ALA A O 1
ATOM 635 N N . HIS A 1 80 ? -5.645 13.178 3.156 1.00 82.06 80 HIS A N 1
ATOM 636 C CA . HIS A 1 80 ? -5.846 13.294 1.709 1.00 82.06 80 HIS A CA 1
ATOM 637 C C . HIS A 1 80 ? -7.318 13.518 1.327 1.00 82.06 80 HIS A C 1
ATOM 639 O O . HIS A 1 80 ? -7.634 13.659 0.148 1.00 82.06 80 HIS A O 1
ATOM 645 N N . ARG A 1 81 ? -8.219 13.522 2.313 1.00 84.25 81 ARG A N 1
ATOM 646 C CA . ARG A 1 81 ? -9.662 13.690 2.140 1.00 84.25 81 ARG A CA 1
ATOM 647 C C . ARG A 1 81 ? -10.189 14.781 3.082 1.00 84.25 81 ARG A C 1
ATOM 649 O O . ARG A 1 81 ? -11.051 14.498 3.912 1.00 84.25 81 ARG A O 1
ATOM 656 N N . PRO A 1 82 ? -9.663 16.021 2.987 1.00 83.81 82 PRO A N 1
ATOM 657 C CA . PRO A 1 82 ? -10.021 17.107 3.902 1.00 83.81 82 PRO A CA 1
ATOM 658 C C . PRO A 1 82 ? -11.500 17.508 3.818 1.00 83.81 82 PRO A C 1
ATOM 660 O O . PRO A 1 82 ? -11.995 18.199 4.701 1.00 83.81 82 PRO A O 1
ATOM 663 N N . GLU A 1 83 ? -12.212 17.084 2.771 1.00 88.00 83 GLU A N 1
ATOM 664 C CA . GLU A 1 83 ? -13.653 17.271 2.630 1.00 88.00 83 GLU A CA 1
ATOM 665 C C . GLU A 1 83 ? -14.487 16.413 3.596 1.00 88.00 83 GLU A C 1
ATOM 667 O O . GLU A 1 83 ? -15.688 16.645 3.714 1.00 88.00 83 GLU A O 1
ATOM 672 N N . LYS A 1 84 ? -13.877 15.430 4.274 1.00 89.25 84 LYS A N 1
ATOM 673 C CA . LYS A 1 84 ? -14.525 14.558 5.260 1.00 89.25 84 LYS A CA 1
ATOM 674 C C . LYS A 1 84 ? -13.960 14.780 6.656 1.00 89.25 84 LYS A C 1
ATOM 676 O O . LYS A 1 84 ? -12.762 14.960 6.860 1.00 89.25 84 LYS A O 1
ATOM 681 N N . THR A 1 85 ? -14.832 14.687 7.645 1.00 91.56 85 THR A N 1
ATOM 682 C CA . THR A 1 85 ? -14.459 14.669 9.058 1.00 91.56 85 THR A CA 1
ATOM 683 C C . THR A 1 85 ? -13.851 13.322 9.459 1.00 91.56 85 THR A C 1
ATOM 685 O O . THR A 1 85 ? -14.084 12.283 8.834 1.00 91.56 85 THR A O 1
ATOM 688 N N . LEU A 1 86 ? -13.106 13.310 10.569 1.00 91.12 86 LEU A N 1
ATOM 689 C CA . LEU A 1 86 ? -12.582 12.073 11.157 1.00 91.12 86 LEU A CA 1
ATOM 690 C C . LEU A 1 86 ? -13.702 11.068 11.480 1.00 91.12 86 LEU A C 1
ATOM 692 O O . LEU A 1 86 ? -13.546 9.877 11.222 1.00 91.12 86 LEU A O 1
ATOM 696 N N . GLN A 1 87 ? -14.848 11.540 11.983 1.00 91.44 87 GLN A N 1
ATOM 697 C CA . GLN A 1 87 ? -15.982 10.669 12.301 1.00 91.44 87 GLN A CA 1
ATOM 698 C C . GLN A 1 87 ? -16.569 10.008 11.049 1.00 91.44 87 GLN A C 1
ATOM 700 O O . GLN A 1 87 ? -16.919 8.831 11.079 1.00 91.44 87 GLN A O 1
ATOM 705 N N . GLU A 1 88 ? -16.646 10.730 9.929 1.00 91.94 88 GLU A N 1
ATOM 706 C CA . GLU A 1 88 ? -17.089 10.148 8.659 1.00 91.94 88 GLU A CA 1
ATOM 707 C C . GLU A 1 88 ? -16.126 9.065 8.165 1.00 91.94 88 GLU A C 1
ATOM 709 O O . GLU A 1 88 ? -16.574 8.033 7.662 1.00 91.94 88 GLU A O 1
ATOM 714 N N . HIS A 1 89 ? -14.818 9.257 8.356 1.00 90.81 89 HIS A N 1
ATOM 715 C CA . HIS A 1 89 ? -13.820 8.233 8.050 1.00 90.81 89 HIS A CA 1
ATOM 716 C C . HIS A 1 89 ? -13.931 6.994 8.942 1.00 90.81 89 HIS A C 1
ATOM 718 O O . HIS A 1 89 ? -13.774 5.889 8.430 1.00 90.81 89 HIS A O 1
ATOM 724 N N . LEU A 1 90 ? -14.218 7.161 10.236 1.00 90.69 90 LEU A N 1
ATOM 725 C CA . LEU A 1 90 ? -14.430 6.044 11.165 1.00 90.69 90 LEU A CA 1
ATOM 726 C C . LEU A 1 90 ? -15.711 5.266 10.837 1.00 90.69 90 LEU A C 1
ATOM 728 O O . LEU A 1 90 ? -15.707 4.040 10.846 1.00 90.69 90 LEU A O 1
ATOM 732 N N . ASN A 1 91 ? -16.795 5.966 10.493 1.00 89.75 91 ASN A N 1
ATOM 733 C CA . ASN A 1 91 ? -18.075 5.333 10.167 1.00 89.75 91 ASN A CA 1
ATOM 734 C C . ASN A 1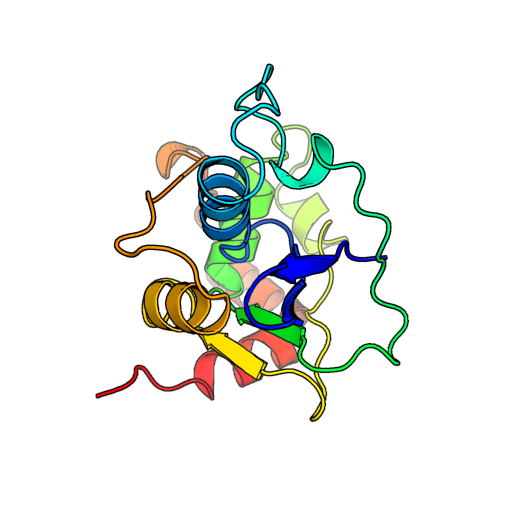 91 ? -18.038 4.595 8.824 1.00 89.75 91 ASN A C 1
ATOM 736 O O . ASN A 1 91 ? -18.695 3.568 8.653 1.00 89.75 91 ASN A O 1
ATOM 740 N N . ARG A 1 92 ? -17.321 5.149 7.840 1.00 86.75 92 ARG A N 1
ATOM 741 C CA . ARG A 1 92 ? -17.210 4.570 6.501 1.00 86.75 92 ARG A CA 1
ATOM 742 C C . ARG A 1 92 ? -15.831 4.859 5.905 1.00 86.75 92 ARG A C 1
ATOM 744 O O . ARG A 1 92 ? -15.677 5.824 5.143 1.00 86.75 92 ARG A O 1
ATOM 751 N N . PRO A 1 93 ? -14.837 4.009 6.204 1.00 81.31 93 PRO A N 1
ATOM 752 C CA . PRO A 1 93 ? -13.504 4.158 5.649 1.00 81.31 93 PRO A CA 1
ATOM 753 C C . PRO A 1 93 ? -13.550 4.146 4.120 1.00 81.31 93 PRO A C 1
ATOM 755 O O . PRO A 1 93 ? -14.241 3.337 3.503 1.00 81.31 93 PRO A O 1
ATOM 758 N N . VAL A 1 94 ? -12.822 5.073 3.493 1.00 75.94 94 VAL A N 1
ATOM 759 C CA . VAL A 1 94 ? -12.790 5.195 2.024 1.00 75.94 94 VAL A CA 1
ATOM 760 C C . VAL A 1 94 ? -12.023 4.032 1.399 1.00 75.94 94 VAL A C 1
ATOM 762 O O . VAL A 1 94 ? -12.355 3.598 0.298 1.00 75.94 94 VAL A O 1
ATOM 765 N N . TYR A 1 95 ? -11.019 3.518 2.109 1.00 78.19 95 TYR A N 1
ATOM 766 C CA . TYR A 1 95 ? -10.229 2.374 1.680 1.00 78.19 95 TYR A CA 1
ATOM 767 C C . TYR A 1 95 ? -10.505 1.189 2.597 1.00 78.19 95 TYR A C 1
ATOM 769 O O . TYR A 1 95 ? -10.294 1.273 3.808 1.00 78.19 95 TYR A O 1
ATOM 777 N N . GLY A 1 96 ? -10.984 0.100 2.000 1.00 72.75 96 GLY A N 1
ATOM 778 C CA . GLY A 1 96 ? -11.244 -1.145 2.708 1.00 72.75 96 GLY A CA 1
ATOM 779 C C . GLY A 1 96 ? -9.967 -1.911 3.087 1.00 72.75 96 GLY A C 1
ATOM 780 O O . GLY A 1 96 ? -8.851 -1.459 2.771 1.00 72.75 96 GLY A O 1
ATOM 781 N N . PRO A 1 97 ? -10.154 -3.068 3.747 1.00 77.75 97 PRO A N 1
ATOM 782 C CA . PRO A 1 97 ? -9.086 -4.005 4.077 1.00 77.75 97 PRO A CA 1
ATOM 783 C C . PRO A 1 97 ? -8.279 -4.430 2.849 1.00 77.75 97 PRO A C 1
ATOM 785 O O . PRO A 1 97 ? -8.743 -4.337 1.705 1.00 77.75 97 PRO A O 1
ATOM 788 N N . LEU A 1 98 ? -7.055 -4.882 3.088 1.00 84.75 98 LEU A N 1
ATOM 789 C CA . LEU A 1 98 ? -6.194 -5.438 2.056 1.00 84.75 98 LEU A CA 1
ATOM 790 C C . LEU A 1 98 ? -6.722 -6.811 1.608 1.00 84.75 98 LEU A C 1
ATOM 792 O O . LEU A 1 98 ? -7.271 -7.559 2.416 1.00 84.75 98 LEU A O 1
ATOM 796 N N . PRO A 1 99 ? -6.555 -7.184 0.328 1.00 82.44 99 PRO A N 1
ATOM 797 C CA . PRO A 1 99 ? -6.776 -8.562 -0.073 1.00 82.44 99 PRO A CA 1
ATOM 798 C C . PRO A 1 99 ? -5.711 -9.463 0.560 1.00 82.44 99 PRO A C 1
ATOM 800 O O . PRO A 1 99 ? -4.516 -9.202 0.425 1.00 82.44 99 PRO A O 1
ATOM 803 N N . ILE A 1 100 ? -6.168 -10.520 1.237 1.00 81.88 100 ILE A N 1
ATOM 804 C CA . ILE A 1 100 ? -5.331 -11.503 1.929 1.00 81.88 100 ILE A CA 1
ATOM 805 C C . ILE A 1 100 ? -5.516 -12.871 1.266 1.00 81.88 100 ILE A C 1
ATOM 807 O O . ILE A 1 100 ? -6.634 -13.315 1.011 1.00 81.88 100 ILE A O 1
ATOM 811 N N . GLY A 1 101 ? -4.410 -13.550 0.985 1.00 77.19 101 GLY A N 1
ATOM 812 C CA . GLY A 1 101 ? -4.381 -14.854 0.337 1.00 77.19 101 GLY A CA 1
ATOM 813 C C . GLY A 1 101 ? -2.966 -15.342 0.026 1.00 77.19 101 GLY A C 1
ATOM 814 O O . GLY A 1 101 ? -2.021 -14.555 -0.047 1.00 77.19 101 GLY A O 1
ATOM 815 N N . ASN A 1 102 ? -2.842 -16.655 -0.185 1.00 71.62 102 ASN A N 1
ATOM 816 C CA . ASN A 1 102 ? -1.566 -17.357 -0.401 1.00 71.62 102 ASN A CA 1
ATOM 817 C C . ASN A 1 102 ? -0.941 -17.123 -1.787 1.00 71.62 102 ASN A C 1
ATOM 819 O O . ASN A 1 102 ? 0.191 -17.524 -2.031 1.00 71.62 102 ASN A O 1
ATOM 823 N N . PHE A 1 103 ? -1.681 -16.512 -2.710 1.00 69.88 103 PHE A N 1
ATOM 824 C CA . PHE A 1 103 ? -1.230 -16.211 -4.073 1.00 69.88 103 PHE A CA 1
ATOM 825 C C . PHE A 1 103 ? -0.540 -14.839 -4.180 1.00 69.88 103 PHE A C 1
ATOM 827 O O . PHE A 1 103 ? -0.155 -14.429 -5.275 1.00 69.88 103 PHE A O 1
ATOM 834 N N . ILE A 1 104 ? -0.392 -14.129 -3.056 1.00 84.81 104 ILE A N 1
ATOM 835 C CA . ILE A 1 104 ? 0.146 -12.771 -2.991 1.00 84.81 104 ILE A CA 1
ATOM 836 C C . ILE A 1 104 ? 1.424 -12.769 -2.159 1.00 84.81 104 ILE A C 1
ATOM 838 O O . ILE A 1 104 ? 1.461 -13.308 -1.053 1.00 84.81 104 ILE A O 1
ATOM 842 N N . LYS A 1 105 ? 2.464 -12.108 -2.670 1.00 91.94 105 LYS A N 1
ATOM 843 C CA . LYS A 1 105 ? 3.661 -11.785 -1.894 1.00 91.94 105 LYS A CA 1
ATOM 844 C C . LYS A 1 105 ? 3.473 -10.455 -1.167 1.00 91.94 105 LYS A C 1
ATOM 846 O O . LYS A 1 105 ? 3.218 -9.437 -1.799 1.00 91.94 105 LYS A O 1
ATOM 851 N N . TYR A 1 106 ? 3.631 -10.425 0.144 1.00 92.31 106 TYR A N 1
ATOM 852 C CA . TYR A 1 106 ? 3.529 -9.178 0.901 1.00 92.31 106 TYR A CA 1
ATOM 853 C C . TYR A 1 106 ? 4.915 -8.600 1.155 1.00 92.31 106 TYR A C 1
ATOM 855 O O . TYR A 1 106 ? 5.858 -9.349 1.394 1.00 92.31 106 TYR A O 1
ATOM 863 N N . PHE A 1 107 ? 5.016 -7.277 1.089 1.00 92.56 107 PHE A N 1
ATOM 864 C CA . PHE A 1 107 ? 6.205 -6.522 1.464 1.00 92.56 107 PHE A CA 1
ATOM 865 C C . PHE A 1 107 ? 5.805 -5.462 2.479 1.00 92.56 107 PHE A C 1
ATOM 867 O O . PHE A 1 107 ? 4.849 -4.714 2.258 1.00 92.56 107 PHE A O 1
ATOM 874 N N . ARG A 1 108 ? 6.514 -5.377 3.593 1.00 91.06 108 ARG A N 1
ATOM 875 C CA . ARG A 1 108 ? 6.259 -4.378 4.625 1.00 91.06 108 ARG A CA 1
ATOM 876 C C . ARG A 1 108 ? 6.732 -2.996 4.175 1.00 91.06 108 ARG A C 1
ATOM 878 O O . ARG A 1 108 ? 7.853 -2.820 3.710 1.00 91.06 108 ARG A O 1
ATOM 885 N N . PHE A 1 109 ? 5.867 -1.993 4.292 1.00 87.56 109 PHE A N 1
ATOM 886 C CA . PHE A 1 109 ? 6.218 -0.620 3.939 1.00 87.56 109 PHE A CA 1
ATOM 887 C C . PHE A 1 109 ? 7.237 -0.019 4.917 1.00 87.56 109 PHE A C 1
ATOM 889 O O . PHE A 1 109 ? 7.187 -0.283 6.116 1.00 87.56 109 PHE A O 1
ATOM 896 N N . GLU A 1 110 ? 8.079 0.843 4.346 1.00 80.44 110 GLU A N 1
ATOM 897 C CA . GLU A 1 110 ? 9.377 1.372 4.798 1.00 80.44 110 GLU A CA 1
ATOM 898 C C . GLU A 1 110 ? 10.484 0.321 4.872 1.00 80.44 110 GLU A C 1
ATOM 900 O O . GLU A 1 110 ? 11.519 0.535 4.249 1.00 80.44 110 GLU A O 1
ATOM 905 N N . ASP A 1 111 ? 10.237 -0.828 5.498 1.00 86.69 111 ASP A N 1
ATOM 906 C CA . ASP A 1 111 ? 11.285 -1.832 5.729 1.00 86.69 111 ASP A CA 1
ATOM 907 C C . ASP A 1 111 ? 11.665 -2.636 4.469 1.00 86.69 111 ASP A C 1
ATOM 909 O O . ASP A 1 111 ? 12.833 -2.947 4.277 1.00 86.69 111 ASP A O 1
ATOM 913 N N . GLU A 1 112 ? 10.698 -2.971 3.605 1.00 90.69 112 GLU A N 1
ATOM 914 C CA . GLU A 1 112 ? 10.893 -3.891 2.466 1.00 90.69 112 GLU A CA 1
ATOM 915 C C . GLU A 1 112 ? 10.519 -3.265 1.109 1.00 90.69 112 GLU A C 1
ATOM 917 O O . GLU A 1 112 ? 10.208 -3.951 0.125 1.00 90.69 112 GLU A O 1
ATOM 922 N N . LEU A 1 113 ? 10.486 -1.930 1.039 1.00 88.56 113 LEU A N 1
ATOM 923 C CA . LEU A 1 113 ? 10.109 -1.224 -0.188 1.00 88.56 113 LEU A CA 1
ATOM 924 C C . LEU A 1 113 ? 11.135 -1.453 -1.310 1.00 88.56 113 LEU A C 1
ATOM 926 O O . LEU A 1 113 ? 10.756 -1.600 -2.475 1.00 88.56 113 LEU A O 1
ATOM 930 N N . GLU A 1 114 ? 12.422 -1.508 -0.969 1.00 90.88 114 GLU A N 1
ATOM 931 C CA . GLU A 1 114 ? 13.496 -1.770 -1.929 1.00 90.88 114 GLU A CA 1
ATOM 932 C C . GLU A 1 114 ? 13.517 -3.229 -2.389 1.00 90.88 114 GLU A C 1
ATOM 934 O O . GLU A 1 114 ? 13.796 -3.518 -3.549 1.00 90.88 114 GLU A O 1
ATOM 939 N N . GLU A 1 115 ? 13.177 -4.160 -1.510 1.00 92.75 115 GLU A N 1
ATOM 940 C CA . GLU A 1 115 ? 13.042 -5.586 -1.789 1.00 92.75 115 GLU A CA 1
ATOM 941 C C . GLU A 1 115 ? 11.891 -5.804 -2.768 1.00 92.75 115 GLU A C 1
ATOM 943 O O . GLU A 1 115 ? 12.040 -6.536 -3.753 1.00 92.75 115 GLU A O 1
ATOM 948 N N . CYS A 1 116 ? 10.768 -5.109 -2.557 1.00 92.81 116 CYS A N 1
ATOM 949 C CA . CYS A 1 116 ? 9.667 -5.086 -3.511 1.00 92.81 116 CYS A CA 1
ATOM 950 C C . CYS A 1 116 ? 10.116 -4.517 -4.862 1.00 92.81 116 CYS A C 1
ATOM 952 O O . CYS A 1 116 ? 9.782 -5.074 -5.908 1.00 92.81 116 CYS A O 1
ATOM 954 N N . ALA A 1 117 ? 10.896 -3.434 -4.862 1.00 92.75 117 ALA A N 1
ATOM 955 C CA . ALA A 1 117 ? 11.419 -2.832 -6.082 1.00 92.75 117 ALA A CA 1
ATOM 956 C C . ALA A 1 117 ? 12.345 -3.780 -6.856 1.00 92.75 117 ALA A C 1
ATOM 958 O O . ALA A 1 117 ? 12.120 -4.017 -8.043 1.00 92.75 117 ALA A O 1
ATOM 959 N N . LYS A 1 118 ? 13.319 -4.401 -6.181 1.00 94.38 118 LYS A N 1
ATOM 960 C CA . LYS A 1 118 ? 14.213 -5.417 -6.760 1.00 94.38 118 LYS A CA 1
ATOM 961 C C . LYS A 1 118 ? 13.417 -6.595 -7.323 1.00 94.38 118 LYS A C 1
ATOM 963 O O . LYS A 1 118 ? 13.696 -7.054 -8.426 1.00 94.38 118 LYS A O 1
ATOM 968 N N . TRP A 1 119 ? 12.385 -7.054 -6.611 1.00 94.38 119 TRP A N 1
ATOM 969 C CA . TRP A 1 119 ? 11.506 -8.131 -7.075 1.00 94.38 119 TRP A CA 1
ATOM 970 C C . TRP A 1 119 ? 10.714 -7.750 -8.340 1.00 94.38 119 TRP A C 1
ATOM 972 O O . TRP A 1 119 ? 10.512 -8.584 -9.225 1.00 94.38 119 TRP A O 1
ATOM 982 N N . LEU A 1 120 ? 10.331 -6.480 -8.482 1.00 93.25 120 LEU A N 1
ATOM 983 C CA . LEU A 1 120 ? 9.747 -5.925 -9.709 1.00 93.25 120 LEU A CA 1
ATOM 984 C C . LEU A 1 120 ? 10.791 -5.640 -10.808 1.00 93.25 120 LEU A C 1
ATOM 986 O O . LEU A 1 120 ? 10.412 -5.266 -11.914 1.00 93.25 120 LEU A O 1
ATOM 990 N N . GLY A 1 121 ? 12.090 -5.815 -10.552 1.00 94.56 121 GLY A N 1
ATOM 991 C CA . GLY A 1 121 ? 13.155 -5.466 -11.498 1.00 94.56 121 GLY A CA 1
ATOM 992 C C . GLY A 1 121 ? 13.389 -3.959 -11.640 1.00 94.56 121 GLY A C 1
ATOM 993 O O . GLY A 1 121 ? 13.873 -3.517 -12.678 1.00 94.56 121 GLY A O 1
ATOM 994 N N . LEU A 1 122 ? 13.016 -3.173 -10.626 1.00 92.19 122 LEU A N 1
ATOM 995 C CA . LEU A 1 122 ? 13.260 -1.735 -10.562 1.00 92.19 122 LEU A CA 1
ATOM 996 C C . LEU A 1 122 ? 14.655 -1.426 -10.012 1.00 92.19 122 LEU A C 1
ATOM 998 O O . LEU A 1 122 ? 15.188 -2.155 -9.174 1.00 92.19 122 LEU A O 1
ATOM 1002 N N . SER A 1 123 ? 15.210 -0.293 -10.436 1.00 90.88 123 SER A N 1
ATOM 1003 C CA . SER A 1 123 ? 16.422 0.276 -9.845 1.00 90.88 123 SER A CA 1
ATOM 1004 C C . SER A 1 123 ? 16.159 0.779 -8.422 1.00 90.88 123 SER A C 1
ATOM 1006 O O . SER A 1 123 ? 15.155 1.441 -8.165 1.00 90.88 123 SER A O 1
ATOM 1008 N N . THR A 1 124 ? 17.094 0.508 -7.512 1.00 88.12 124 THR A N 1
ATOM 1009 C CA . THR A 1 124 ? 17.103 1.021 -6.132 1.00 88.12 124 THR A CA 1
ATOM 1010 C C . THR A 1 124 ? 18.283 1.982 -5.927 1.00 88.12 124 THR A C 1
ATOM 1012 O O . THR A 1 124 ? 19.330 1.765 -6.544 1.00 88.12 124 THR A O 1
ATOM 1015 N N . PRO A 1 125 ? 18.170 3.014 -5.069 1.00 87.31 125 PRO A N 1
ATOM 1016 C CA . PRO A 1 125 ? 17.057 3.294 -4.154 1.00 87.31 125 PRO A CA 1
ATOM 1017 C C . PRO A 1 125 ? 15.833 3.895 -4.859 1.00 87.31 125 PRO A C 1
ATOM 1019 O O . PRO A 1 125 ? 15.954 4.596 -5.864 1.00 87.31 125 PRO A O 1
ATOM 1022 N N . ILE A 1 126 ? 14.643 3.624 -4.319 1.00 82.06 126 ILE A N 1
ATOM 1023 C CA . ILE A 1 126 ? 13.386 4.181 -4.834 1.00 82.06 126 ILE A CA 1
ATOM 1024 C C . ILE A 1 126 ? 13.170 5.574 -4.232 1.00 82.06 126 ILE A C 1
ATOM 1026 O O . ILE A 1 126 ? 13.282 5.731 -3.015 1.00 82.06 126 ILE A O 1
ATOM 1030 N N . PRO A 1 127 ? 12.808 6.596 -5.027 1.00 72.75 127 PRO A N 1
ATOM 1031 C CA . PRO A 1 127 ? 12.474 7.902 -4.478 1.00 72.75 127 PRO A CA 1
ATOM 1032 C C . PRO A 1 127 ? 11.277 7.805 -3.517 1.00 72.75 127 PRO A C 1
ATOM 1034 O O . PRO A 1 127 ? 10.185 7.342 -3.868 1.00 72.75 127 PRO A O 1
ATOM 1037 N N . HIS A 1 128 ? 11.470 8.275 -2.285 1.00 66.81 128 HIS A N 1
ATOM 1038 C CA . HIS A 1 128 ? 10.393 8.385 -1.304 1.00 66.81 128 HIS A CA 1
ATOM 1039 C C . HIS A 1 128 ? 9.466 9.548 -1.672 1.00 66.81 128 HIS A C 1
ATOM 1041 O O . HIS A 1 128 ? 9.848 10.714 -1.588 1.00 66.81 128 HIS A O 1
ATOM 1047 N N . ILE A 1 129 ? 8.224 9.237 -2.049 1.00 65.44 129 ILE A N 1
ATOM 1048 C CA . ILE A 1 129 ? 7.204 10.233 -2.390 1.00 65.44 129 ILE A CA 1
ATOM 1049 C C . ILE A 1 129 ? 6.196 10.298 -1.243 1.00 65.44 129 ILE A C 1
ATOM 1051 O O . ILE A 1 129 ? 5.183 9.596 -1.219 1.00 65.44 129 ILE A O 1
ATOM 1055 N N . ASN A 1 130 ? 6.463 11.174 -0.275 1.00 61.25 130 ASN A N 1
ATOM 1056 C CA . ASN A 1 130 ? 5.532 11.462 0.812 1.00 61.25 130 ASN A CA 1
ATOM 1057 C C . ASN A 1 130 ? 4.560 12.575 0.405 1.00 61.25 130 ASN A C 1
ATOM 1059 O O . ASN A 1 130 ? 4.761 13.749 0.697 1.00 61.25 130 ASN A O 1
ATOM 1063 N N . ALA A 1 131 ? 3.461 12.196 -0.250 1.00 54.59 131 ALA A N 1
ATOM 1064 C CA . ALA A 1 131 ? 2.464 13.146 -0.754 1.00 54.59 131 ALA A CA 1
ATOM 1065 C C . ALA A 1 131 ? 1.637 13.871 0.339 1.00 54.59 131 ALA A C 1
ATOM 1067 O O . ALA A 1 131 ? 0.891 14.792 0.025 1.00 54.59 131 ALA A O 1
ATOM 1068 N N . SER A 1 132 ? 1.714 13.472 1.617 1.00 61.25 132 SER A N 1
ATOM 1069 C CA . SER A 1 132 ? 0.999 14.148 2.717 1.00 61.25 132 SER A CA 1
ATOM 1070 C C . SER A 1 132 ? 1.973 14.639 3.780 1.00 61.25 132 SER A C 1
ATOM 1072 O O . SER A 1 132 ? 2.698 13.824 4.352 1.00 61.25 132 SER A O 1
ATOM 1074 N N . ARG A 1 133 ? 1.937 15.940 4.092 1.00 66.38 133 ARG A N 1
ATOM 1075 C CA . ARG A 1 133 ? 2.666 16.506 5.235 1.00 66.38 133 ARG A CA 1
ATOM 1076 C C . ARG A 1 133 ? 2.111 15.937 6.538 1.00 66.38 133 ARG A C 1
ATOM 1078 O O . ARG A 1 133 ? 0.894 15.832 6.687 1.00 66.38 133 ARG A O 1
ATOM 1085 N N . GLU A 1 134 ? 2.995 15.619 7.480 1.00 70.38 134 GLU A N 1
ATOM 1086 C CA . GLU A 1 134 ? 2.606 15.087 8.794 1.00 70.38 134 GLU A CA 1
ATOM 1087 C C . GLU A 1 134 ? 1.641 16.027 9.531 1.00 70.38 134 GLU A C 1
ATOM 1089 O O . GLU A 1 134 ? 0.685 15.565 10.143 1.00 70.38 134 GLU A O 1
ATOM 1094 N N . SER A 1 135 ? 1.806 17.344 9.357 1.00 74.12 135 SER A N 1
ATOM 1095 C CA . SER A 1 135 ? 0.936 18.387 9.919 1.00 74.12 135 SER A CA 1
ATOM 1096 C C . SER A 1 135 ? -0.544 18.269 9.544 1.00 74.12 135 SER A C 1
ATOM 1098 O O . SER A 1 135 ? -1.381 18.874 10.202 1.00 74.12 135 SER A O 1
ATOM 1100 N N . ASN A 1 136 ? -0.871 17.538 8.475 1.00 81.12 136 ASN A N 1
ATOM 1101 C CA . ASN A 1 136 ? -2.241 17.406 7.978 1.00 81.12 136 ASN A CA 1
ATOM 1102 C C . ASN A 1 136 ? -2.901 16.095 8.429 1.00 81.12 136 ASN A C 1
ATOM 1104 O O . ASN A 1 136 ? -4.078 15.875 8.147 1.00 81.12 136 ASN A O 1
ATOM 1108 N N . LYS A 1 137 ? -2.152 15.196 9.079 1.00 88.94 137 LYS A N 1
ATOM 1109 C CA . LYS A 1 137 ? -2.695 13.939 9.591 1.00 88.94 137 LYS A CA 1
ATOM 1110 C C . LYS A 1 13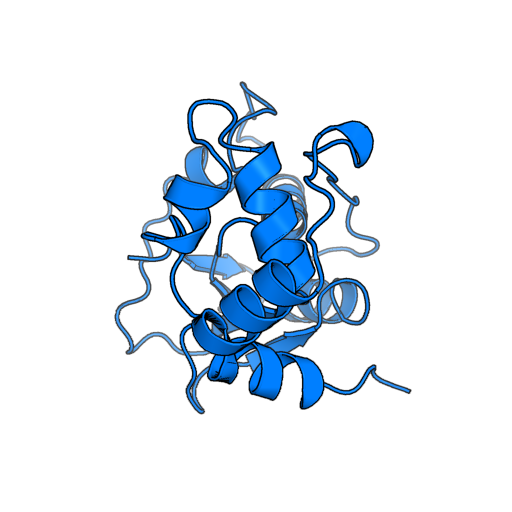7 ? -3.357 14.175 10.952 1.00 88.94 137 LYS A C 1
ATOM 1112 O O . LYS A 1 137 ? -2.757 14.832 11.801 1.00 88.94 137 LYS A O 1
ATOM 1117 N N . PRO A 1 138 ? -4.549 13.610 11.207 1.00 90.94 138 PRO A N 1
ATOM 1118 C CA . PRO A 1 138 ? -5.173 13.723 12.517 1.00 90.94 138 PRO A CA 1
ATOM 1119 C C . PRO A 1 138 ? -4.339 12.999 13.583 1.00 90.94 138 PRO A C 1
ATOM 1121 O O . PRO A 1 138 ? -3.696 11.978 13.308 1.00 90.94 138 PRO A O 1
ATOM 1124 N N . ILE A 1 139 ? -4.380 13.526 14.804 1.00 93.38 139 ILE A N 1
ATOM 1125 C CA . ILE A 1 139 ? -3.963 12.815 16.015 1.00 93.38 139 ILE A CA 1
ATOM 1126 C C . ILE A 1 139 ? -5.205 12.087 16.526 1.00 93.38 139 ILE A C 1
ATOM 1128 O O . ILE A 1 139 ? -6.245 12.718 16.712 1.00 93.38 139 ILE A O 1
ATOM 1132 N N . LEU A 1 140 ? -5.113 10.769 16.683 1.00 94.38 140 LEU A N 1
ATOM 1133 C CA . LEU A 1 140 ? -6.222 9.952 17.170 1.00 94.38 140 LEU A CA 1
ATOM 1134 C C . LEU A 1 140 ? -6.199 9.919 18.699 1.00 94.38 140 LEU A C 1
ATOM 1136 O O . LEU A 1 140 ? -5.128 9.852 19.300 1.00 94.38 140 LEU A O 1
ATOM 1140 N N . THR A 1 141 ? -7.374 9.957 19.324 1.00 96.38 141 THR A N 1
ATOM 1141 C CA . THR A 1 141 ? -7.510 9.565 20.733 1.00 96.38 141 THR A CA 1
ATOM 1142 C C . THR A 1 141 ? -7.384 8.047 20.874 1.00 96.38 141 THR A C 1
ATOM 1144 O O . THR A 1 141 ? -7.513 7.319 19.889 1.00 96.38 141 THR A O 1
ATOM 1147 N N . GLU A 1 142 ? -7.193 7.556 22.099 1.00 96.50 142 GLU A N 1
ATOM 1148 C CA . GLU A 1 142 ? -7.122 6.113 22.381 1.00 96.50 142 GLU A CA 1
ATOM 1149 C C . GLU A 1 142 ? -8.371 5.367 21.884 1.00 96.50 142 GLU A C 1
ATOM 1151 O O . GLU A 1 142 ? -8.253 4.369 21.174 1.00 96.50 142 GLU A O 1
ATOM 1156 N N . ASP A 1 143 ? -9.566 5.904 22.152 1.00 95.94 143 ASP A N 1
ATOM 1157 C CA . ASP A 1 143 ? -10.830 5.321 21.685 1.00 95.94 143 ASP A CA 1
ATOM 1158 C C . ASP A 1 143 ? -10.924 5.282 20.152 1.00 95.94 143 ASP A C 1
ATOM 1160 O O . ASP A 1 143 ? -11.396 4.308 19.564 1.00 95.94 143 ASP A O 1
ATOM 1164 N N . GLN A 1 144 ? -10.460 6.337 19.476 1.00 95.38 144 GLN A N 1
ATOM 1165 C CA . GLN A 1 144 ? -10.467 6.399 18.014 1.00 95.38 144 GLN A CA 1
ATOM 1166 C C . GLN A 1 144 ? -9.465 5.416 17.413 1.00 95.38 144 GLN A C 1
ATOM 1168 O O . GLN A 1 144 ? -9.779 4.754 16.426 1.00 95.38 144 GLN A O 1
ATOM 1173 N N . GLU A 1 145 ? -8.276 5.293 18.001 1.00 96.12 145 GLU A N 1
ATOM 1174 C CA . GLU A 1 145 ? -7.296 4.300 17.578 1.00 96.12 145 GLU A CA 1
ATOM 1175 C C . GLU A 1 145 ? -7.830 2.879 17.787 1.00 96.12 145 GLU A C 1
ATOM 1177 O O . GLU A 1 145 ? -7.705 2.051 16.886 1.00 96.12 145 GLU A O 1
ATOM 1182 N N . ALA A 1 146 ? -8.491 2.600 18.914 1.00 95.50 146 ALA A N 1
ATOM 1183 C CA . ALA A 1 146 ? -9.119 1.306 19.174 1.00 95.50 146 ALA A CA 1
ATOM 1184 C C . ALA A 1 146 ? -10.172 0.952 18.108 1.00 95.50 146 ALA A C 1
ATOM 1186 O O . ALA A 1 146 ? -10.185 -0.173 17.603 1.00 95.50 146 ALA A O 1
ATOM 1187 N N . LEU A 1 147 ? -10.994 1.921 17.690 1.00 93.81 147 LEU A N 1
ATOM 1188 C CA . LEU A 1 147 ? -11.942 1.736 16.586 1.00 93.81 147 LEU A CA 1
ATOM 1189 C C . LEU A 1 147 ? -11.233 1.452 15.257 1.00 93.81 147 LEU A C 1
ATOM 1191 O O . LEU A 1 147 ? -11.625 0.537 14.536 1.00 93.81 147 LEU A O 1
ATOM 1195 N N . VAL A 1 148 ? -10.166 2.188 14.931 1.00 93.94 148 VAL A N 1
ATOM 1196 C CA . VAL A 1 148 ? -9.367 1.928 13.718 1.00 93.94 148 VAL A CA 1
ATOM 1197 C C . VAL A 1 148 ? -8.761 0.524 13.764 1.00 93.94 148 VAL A C 1
ATOM 1199 O O . VAL A 1 148 ? -8.811 -0.192 12.765 1.00 93.94 148 VAL A O 1
ATOM 1202 N N . ARG A 1 149 ? -8.246 0.094 14.921 1.00 94.44 149 ARG A N 1
ATOM 1203 C CA . ARG A 1 149 ? -7.710 -1.259 15.112 1.00 94.44 149 ARG A CA 1
ATOM 1204 C C . ARG A 1 149 ? -8.766 -2.335 14.905 1.00 94.44 149 ARG A C 1
ATOM 1206 O O . ARG A 1 149 ? -8.466 -3.356 14.301 1.00 94.44 149 ARG A O 1
ATOM 1213 N N . GLN A 1 150 ? -9.998 -2.094 15.345 1.00 93.38 150 GLN A N 1
ATOM 1214 C CA . GLN A 1 150 ? -11.111 -3.008 15.107 1.00 93.38 150 GLN A CA 1
ATOM 1215 C C . GLN A 1 150 ? -11.485 -3.084 13.619 1.00 93.38 150 GLN A C 1
ATOM 1217 O O . GLN A 1 150 ? -11.698 -4.174 13.097 1.00 93.38 150 GLN A O 1
ATOM 1222 N N . ILE A 1 151 ? -11.546 -1.940 12.929 1.00 91.31 151 ILE A N 1
ATOM 1223 C CA . ILE A 1 151 ? -11.878 -1.864 11.496 1.00 91.31 151 ILE A CA 1
ATOM 1224 C C . ILE A 1 151 ? -10.839 -2.603 10.641 1.00 91.31 151 ILE A C 1
ATOM 1226 O O . ILE A 1 151 ? -11.201 -3.263 9.669 1.00 91.31 151 ILE A O 1
ATOM 1230 N N . TYR A 1 152 ? -9.558 -2.486 10.995 1.00 92.56 152 TYR A N 1
ATOM 1231 C CA . TYR A 1 152 ? -8.428 -3.021 10.232 1.00 92.56 152 TYR A CA 1
ATOM 1232 C C . TYR A 1 152 ? -7.735 -4.198 10.934 1.00 92.56 152 TYR A C 1
ATOM 1234 O O . TYR A 1 152 ? -6.533 -4.382 10.761 1.00 92.56 152 TYR A O 1
ATOM 1242 N N . ALA A 1 153 ? -8.461 -4.987 11.732 1.00 93.38 153 ALA A N 1
ATOM 1243 C CA . ALA A 1 153 ? -7.870 -6.048 12.553 1.00 93.38 153 ALA A CA 1
ATOM 1244 C C . ALA A 1 153 ? -7.044 -7.053 11.726 1.00 93.38 153 ALA A C 1
ATOM 1246 O O . ALA A 1 153 ? -5.911 -7.366 12.091 1.00 93.38 153 ALA A O 1
ATOM 1247 N N . ASP A 1 154 ? -7.568 -7.483 10.576 1.00 91.94 154 ASP A N 1
ATOM 1248 C CA . ASP A 1 154 ? -6.878 -8.424 9.686 1.00 91.94 154 ASP A CA 1
ATOM 1249 C C . ASP A 1 154 ? -5.647 -7.793 9.015 1.00 91.94 154 ASP A C 1
ATOM 1251 O O . ASP A 1 154 ? -4.588 -8.417 8.940 1.00 91.94 154 ASP A O 1
ATOM 1255 N N . ASP A 1 155 ? -5.745 -6.530 8.581 1.00 91.94 155 ASP A N 1
ATOM 1256 C CA . ASP A 1 155 ? -4.612 -5.784 8.016 1.00 91.94 155 ASP A CA 1
ATOM 1257 C C . ASP A 1 155 ? -3.502 -5.590 9.064 1.00 91.94 155 ASP A C 1
ATOM 1259 O O . ASP A 1 155 ? -2.319 -5.604 8.721 1.00 91.94 155 ASP A O 1
ATOM 1263 N N . ILE A 1 156 ? -3.870 -5.391 10.337 1.00 92.75 156 ILE A N 1
ATOM 1264 C CA . ILE A 1 156 ? -2.923 -5.256 11.452 1.00 92.75 156 ILE A CA 1
ATOM 1265 C C . ILE A 1 156 ? -2.221 -6.584 11.687 1.00 92.75 156 ILE A C 1
ATOM 1267 O O . ILE A 1 156 ? -0.994 -6.605 11.703 1.00 92.75 156 ILE A O 1
ATOM 1271 N N . ALA A 1 157 ? -2.975 -7.679 11.797 1.00 92.88 157 ALA A N 1
ATOM 1272 C CA . ALA A 1 157 ? -2.403 -9.010 11.967 1.00 92.88 157 ALA A CA 1
ATOM 1273 C C . ALA A 1 157 ? -1.445 -9.359 10.817 1.00 92.88 157 ALA A C 1
ATOM 1275 O O . ALA A 1 157 ? -0.345 -9.861 11.053 1.00 92.88 157 ALA A O 1
ATOM 1276 N N . LEU A 1 158 ? -1.819 -9.025 9.575 1.00 91.81 158 LEU A N 1
ATOM 1277 C CA . LEU A 1 158 ? -0.937 -9.162 8.420 1.00 91.81 158 LEU A CA 1
ATOM 1278 C C . LEU A 1 158 ? 0.330 -8.317 8.589 1.00 91.81 158 LEU A C 1
ATOM 1280 O O . LEU A 1 158 ? 1.427 -8.860 8.499 1.00 91.81 158 LEU A O 1
ATOM 1284 N N . TRP A 1 159 ? 0.207 -7.013 8.847 1.00 91.81 159 TRP A N 1
ATOM 1285 C CA . TRP A 1 159 ? 1.358 -6.113 8.970 1.00 91.81 159 TRP A CA 1
ATOM 1286 C C . TRP A 1 159 ? 2.320 -6.524 10.096 1.00 91.81 159 TRP A C 1
ATOM 1288 O O . TRP A 1 159 ? 3.533 -6.485 9.904 1.00 91.81 159 TRP A O 1
ATOM 1298 N N . GLU A 1 160 ? 1.795 -6.961 11.242 1.00 91.38 160 GLU A N 1
ATOM 1299 C CA . GLU A 1 160 ? 2.584 -7.456 12.377 1.00 91.38 160 GLU A CA 1
ATOM 1300 C C . GLU A 1 160 ? 3.275 -8.794 12.073 1.00 91.38 160 GLU A C 1
ATOM 1302 O O . GLU A 1 160 ? 4.382 -9.039 12.554 1.00 91.38 160 GLU A O 1
ATOM 1307 N N . SER A 1 161 ? 2.659 -9.646 11.244 1.00 91.62 161 SER A N 1
ATOM 1308 C CA . SER A 1 161 ? 3.263 -10.914 10.816 1.00 91.62 161 SER A CA 1
ATOM 1309 C C . SER A 1 161 ? 4.469 -10.724 9.888 1.00 91.62 161 SER A C 1
ATOM 1311 O O . SER A 1 161 ? 5.365 -11.570 9.871 1.00 91.62 161 SER A O 1
ATOM 1313 N N . LEU A 1 162 ? 4.524 -9.608 9.152 1.00 88.81 162 LEU A N 1
ATOM 1314 C CA . LEU A 1 162 ? 5.667 -9.255 8.315 1.00 88.81 162 LEU A CA 1
ATOM 1315 C C . LEU A 1 162 ? 6.793 -8.750 9.216 1.00 88.81 162 LEU A C 1
ATOM 1317 O O . LEU A 1 162 ? 6.740 -7.638 9.743 1.00 88.81 162 LEU A O 1
ATOM 1321 N N . GLN A 1 163 ? 7.805 -9.583 9.428 1.00 72.00 163 GLN A N 1
ATOM 1322 C CA . GLN A 1 163 ? 9.002 -9.183 10.160 1.00 72.00 163 GLN A CA 1
ATOM 1323 C C . GLN A 1 163 ? 9.895 -8.328 9.252 1.00 72.00 163 GLN A C 1
ATOM 1325 O O . GLN A 1 163 ? 10.004 -8.641 8.067 1.00 72.00 163 GLN A O 1
ATOM 1330 N N . PRO A 1 164 ? 10.560 -7.285 9.776 1.00 62.53 164 PRO A N 1
ATOM 1331 C CA . PRO A 1 164 ? 11.665 -6.662 9.062 1.00 62.53 164 PRO A CA 1
ATOM 1332 C C . PRO A 1 164 ? 12.700 -7.738 8.726 1.00 62.53 164 PRO A C 1
ATOM 1334 O O . PRO A 1 164 ? 13.057 -8.544 9.590 1.00 62.53 164 PRO A O 1
ATOM 1337 N N . SER A 1 165 ? 13.159 -7.775 7.478 1.00 55.09 165 SER A N 1
ATOM 1338 C CA . SER A 1 165 ? 14.279 -8.636 7.101 1.00 55.09 165 SER A CA 1
ATOM 1339 C C . SER A 1 165 ? 15.510 -8.217 7.927 1.00 55.09 165 SER A C 1
ATOM 1341 O O . SER A 1 165 ? 15.929 -7.064 7.847 1.00 55.09 165 SER A O 1
ATOM 1343 N N . VAL A 1 166 ? 16.020 -9.122 8.776 1.00 44.81 166 VAL A N 1
ATOM 1344 C CA . VAL A 1 166 ? 17.218 -8.916 9.624 1.00 44.81 166 VAL A CA 1
ATOM 1345 C C . VAL A 1 166 ? 18.490 -8.983 8.790 1.00 44.81 166 VAL A C 1
ATOM 1347 O O . VAL A 1 166 ? 18.577 -9.904 7.945 1.00 44.81 166 VAL A O 1
#

pLDDT: mean 83.33, std 10.66, range [44.81, 96.5]